Protein AF-A0A0C2EGG0-F1 (afdb_monomer)

Radius of gyration: 22.13 Å; Cα contacts (8 Å, |Δi|>4): 52; chains: 1; bounding box: 48×40×57 Å

Secondary structure (DSSP, 8-state):
---S-GGG--HHHHHHHHHHHHHHHHHHHH-HHHHHHHHHHHHHHHHHHHHHHHHHHHHHGGGTTSPPSS--SSTTTT--IIIIIHHHHHHHHHHHHHHHHTTHHHHHHHHHHHT--S-GGGHHHHHHH--

Sequence (131 aa):
MISEQRRRFPLRLVIIGLALQLLLAILLFKVPLFQSLFLVLNKVVLTLENATDAGTSMVFGYLGGGSLPFSEPFPGSAYILAFRGLPLVLLISALSSLLFYWRVLPRIVQGCSVSAPSIPSLRSSVLICIR

Structure (mmCIF, N/CA/C/O backbone):
data_AF-A0A0C2EGG0-F1
#
_entry.id   AF-A0A0C2EGG0-F1
#
loop_
_atom_site.group_PDB
_atom_site.id
_atom_site.type_symbol
_atom_site.label_atom_id
_atom_site.label_alt_id
_atom_site.label_comp_id
_atom_site.label_asym_id
_atom_site.label_entity_id
_atom_site.label_seq_id
_atom_site.pdbx_PDB_ins_code
_atom_site.Cartn_x
_atom_site.Cartn_y
_atom_site.Cartn_z
_atom_site.occupancy
_atom_site.B_iso_or_equiv
_atom_site.auth_seq_id
_atom_site.auth_comp_id
_atom_site.auth_asym_id
_atom_site.auth_atom_id
_atom_site.pdbx_PDB_model_num
ATOM 1 N N . MET A 1 1 ? 4.000 2.275 29.505 1.00 46.19 1 MET A N 1
ATOM 2 C CA . MET A 1 1 ? 3.956 3.043 30.766 1.00 46.19 1 MET A CA 1
ATOM 3 C C . MET A 1 1 ? 4.343 4.484 30.457 1.00 46.19 1 MET A C 1
ATOM 5 O O . MET A 1 1 ? 5.523 4.766 30.425 1.00 46.19 1 MET A O 1
ATOM 9 N N . ILE A 1 2 ? 3.372 5.354 30.156 1.00 50.91 2 ILE A N 1
ATOM 10 C CA . ILE A 1 2 ? 3.460 6.816 30.329 1.00 50.91 2 ILE A CA 1
ATOM 11 C C . ILE A 1 2 ? 2.013 7.343 30.208 1.00 50.91 2 ILE A C 1
ATOM 13 O O . ILE A 1 2 ? 1.356 7.135 29.194 1.00 50.91 2 ILE A O 1
ATOM 17 N N . SER A 1 3 ? 1.436 7.867 31.289 1.00 43.69 3 SER A N 1
ATOM 18 C CA . SER A 1 3 ? 0.120 8.526 31.277 1.00 43.69 3 SER A CA 1
ATOM 19 C C . SER A 1 3 ? 0.032 9.426 32.503 1.00 43.69 3 SER A C 1
ATOM 21 O O . SER A 1 3 ? 0.062 8.945 33.637 1.00 43.69 3 SER A O 1
ATOM 23 N N . GLU A 1 4 ? -0.037 10.726 32.240 1.00 59.31 4 GLU A N 1
ATOM 24 C CA . GLU A 1 4 ? 0.122 11.824 33.198 1.00 59.31 4 GLU A CA 1
ATOM 25 C C . GLU A 1 4 ? -1.174 12.191 33.942 1.00 59.31 4 GLU A C 1
ATOM 27 O O . GLU A 1 4 ? -1.197 13.084 34.777 1.00 59.31 4 GLU A O 1
ATOM 32 N N . GLN A 1 5 ? -2.279 11.477 33.703 1.00 54.78 5 GLN A N 1
ATOM 33 C CA . GLN A 1 5 ? -3.534 11.744 34.411 1.00 54.78 5 GLN A CA 1
ATOM 34 C C . GLN A 1 5 ? -4.388 10.470 34.537 1.00 54.78 5 GLN A C 1
ATOM 36 O O . GLN A 1 5 ? -5.405 10.289 33.869 1.00 54.78 5 GLN A O 1
ATOM 41 N N . ARG A 1 6 ? -3.983 9.554 35.429 1.00 57.75 6 ARG A N 1
ATOM 42 C CA . ARG A 1 6 ? -4.624 8.235 35.649 1.00 57.75 6 ARG A CA 1
ATOM 43 C C . ARG A 1 6 ? -6.080 8.270 36.146 1.00 57.75 6 ARG A C 1
ATOM 45 O O . ARG A 1 6 ? -6.715 7.222 36.202 1.00 57.75 6 ARG A O 1
ATOM 52 N N . ARG A 1 7 ? -6.639 9.428 36.519 1.00 57.91 7 ARG A N 1
ATOM 53 C CA . ARG A 1 7 ? -7.948 9.502 37.205 1.00 57.91 7 ARG A CA 1
ATOM 54 C C . ARG A 1 7 ? -9.184 9.649 36.311 1.00 57.91 7 ARG A C 1
ATOM 56 O O . ARG A 1 7 ? -10.295 9.554 36.823 1.00 57.91 7 ARG A O 1
ATOM 63 N N . ARG A 1 8 ? -9.030 9.837 34.996 1.00 56.19 8 ARG A N 1
ATOM 64 C CA . ARG A 1 8 ? -10.158 9.863 34.041 1.00 56.19 8 ARG A CA 1
ATOM 65 C C . ARG A 1 8 ? -9.870 9.037 32.791 1.00 56.19 8 ARG A C 1
ATOM 67 O O . ARG A 1 8 ? -10.110 9.499 31.683 1.00 56.19 8 ARG A O 1
ATOM 74 N N . PHE A 1 9 ? -9.348 7.821 32.951 1.00 59.44 9 PHE A N 1
ATOM 75 C CA . PHE A 1 9 ? -9.247 6.905 31.815 1.00 59.44 9 PHE A CA 1
ATOM 76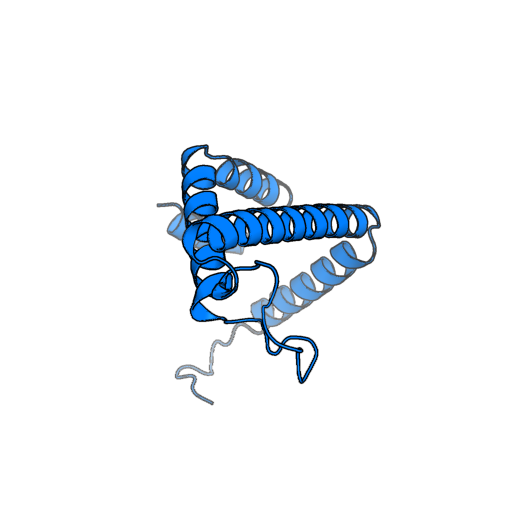 C C . PHE A 1 9 ? -10.667 6.480 31.405 1.00 59.44 9 PHE A C 1
ATOM 78 O O . PHE A 1 9 ? -11.366 5.860 32.213 1.00 59.44 9 PHE A O 1
ATOM 85 N N . PRO A 1 10 ? -11.148 6.815 30.195 1.00 67.81 10 PRO A N 1
ATOM 86 C CA . PRO A 1 10 ? -12.499 6.477 29.781 1.00 67.81 10 PRO A CA 1
ATOM 87 C C . PRO A 1 10 ? -12.546 5.000 29.367 1.00 67.81 10 PRO A C 1
ATOM 89 O O . PRO A 1 10 ? -12.621 4.675 28.186 1.00 67.81 10 PRO A O 1
ATOM 92 N N . LEU A 1 11 ? -12.518 4.087 30.346 1.00 71.81 11 LEU A N 1
ATOM 93 C CA . LEU A 1 11 ? -12.607 2.632 30.136 1.00 71.81 11 LEU A CA 1
ATOM 94 C C . LEU A 1 11 ? -13.816 2.246 29.269 1.00 71.81 11 LEU A C 1
AT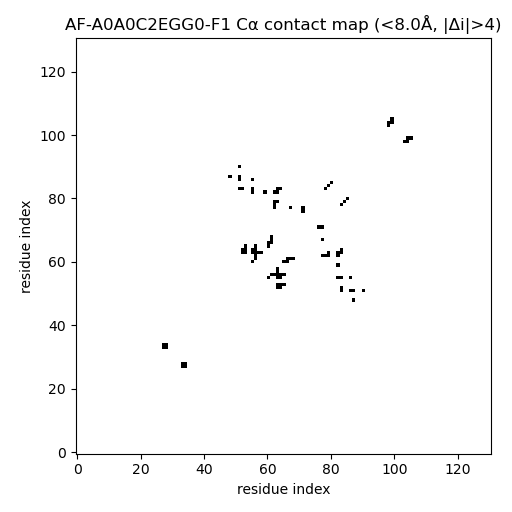OM 96 O O . LEU A 1 11 ? -13.736 1.323 28.467 1.00 71.81 11 LEU A O 1
ATOM 100 N N . ARG A 1 12 ? -14.907 3.017 29.361 1.00 70.69 12 ARG A N 1
ATOM 101 C CA . ARG A 1 12 ? -16.089 2.881 28.498 1.00 70.69 12 ARG A CA 1
ATOM 102 C C . ARG A 1 12 ? -15.758 3.070 27.014 1.00 70.69 12 ARG A C 1
ATOM 104 O O . ARG A 1 12 ? -16.213 2.276 26.205 1.00 70.69 12 ARG A O 1
ATOM 111 N N . LEU A 1 13 ? -14.950 4.072 26.655 1.00 72.94 13 LEU A N 1
ATOM 112 C CA . LEU A 1 13 ? -14.555 4.312 25.260 1.00 72.94 13 LEU A CA 1
ATOM 113 C C . LEU A 1 13 ? -13.648 3.198 24.732 1.00 72.94 13 LEU A C 1
ATOM 115 O O . LEU A 1 13 ? -13.807 2.782 23.591 1.00 72.94 13 LEU A O 1
ATOM 119 N N . VAL A 1 14 ? -12.745 2.679 25.569 1.00 80.56 14 VAL A N 1
ATOM 120 C CA . VAL A 1 14 ? -11.867 1.558 25.194 1.00 80.56 14 VAL A CA 1
ATOM 121 C C . VAL A 1 14 ? -12.682 0.287 24.945 1.00 80.56 14 VAL A C 1
ATOM 123 O O . VAL A 1 14 ? -12.488 -0.365 23.925 1.00 80.56 14 VAL A O 1
ATOM 126 N N . ILE A 1 15 ? -13.630 -0.037 25.830 1.00 82.50 15 ILE A N 1
ATOM 127 C CA . ILE A 1 15 ? -14.499 -1.216 25.683 1.00 82.50 15 ILE A CA 1
ATOM 128 C C . ILE A 1 15 ? -15.407 -1.082 24.456 1.00 82.50 15 ILE A C 1
ATOM 130 O O . ILE A 1 15 ? -15.542 -2.040 23.701 1.00 82.50 15 ILE A O 1
ATOM 134 N N . ILE A 1 16 ? -15.989 0.099 24.218 1.00 79.75 16 ILE A N 1
ATOM 135 C CA . ILE A 1 16 ? -16.815 0.356 23.027 1.00 79.75 16 ILE A CA 1
ATOM 136 C C . ILE A 1 16 ? -15.971 0.247 21.752 1.00 79.75 16 ILE A C 1
ATOM 138 O O . ILE A 1 16 ? -16.403 -0.396 20.800 1.00 79.75 16 ILE A O 1
ATOM 142 N N . GLY A 1 17 ? -14.763 0.819 21.736 1.00 80.94 17 GLY A N 1
ATOM 143 C CA . GLY A 1 17 ? -13.842 0.707 20.604 1.00 80.94 17 GLY A CA 1
ATOM 144 C C . GLY A 1 17 ? -13.443 -0.741 20.324 1.00 80.94 17 GLY A C 1
ATOM 145 O O . GLY A 1 17 ? -13.480 -1.174 19.177 1.00 80.94 17 GLY A O 1
ATOM 146 N N . LEU A 1 18 ? -13.148 -1.518 21.370 1.00 87.69 18 LEU A N 1
ATOM 147 C CA . LEU A 1 18 ? -12.797 -2.933 21.246 1.00 87.69 18 LEU A CA 1
ATOM 148 C C . LEU A 1 18 ? -13.983 -3.781 20.758 1.00 87.69 18 LEU A C 1
ATOM 150 O O . LEU A 1 18 ? -13.818 -4.614 19.869 1.00 87.69 18 LEU A O 1
ATOM 154 N N . ALA A 1 19 ? -15.183 -3.547 21.294 1.00 87.38 19 ALA A N 1
ATOM 155 C CA . ALA A 1 19 ? -16.400 -4.222 20.854 1.00 87.38 19 ALA A CA 1
ATOM 156 C C . ALA A 1 19 ? -16.732 -3.890 19.391 1.00 87.38 19 ALA A C 1
ATOM 158 O O . ALA A 1 19 ? -17.088 -4.782 18.624 1.00 87.38 19 ALA A O 1
ATOM 159 N N . LEU A 1 20 ? -16.558 -2.628 18.986 1.00 82.94 20 LEU A N 1
ATOM 160 C CA . LEU A 1 20 ? -16.744 -2.193 17.604 1.00 82.94 20 LEU A CA 1
ATOM 161 C C . LEU A 1 20 ? -15.709 -2.835 16.668 1.00 82.94 20 LEU A C 1
ATOM 163 O O . LEU A 1 20 ? -16.088 -3.329 15.610 1.00 82.94 20 LEU A O 1
ATOM 167 N N . GLN A 1 21 ? -14.434 -2.893 17.068 1.00 85.06 21 GLN A N 1
ATOM 168 C CA . GLN A 1 21 ? -13.367 -3.558 16.310 1.00 85.06 21 GLN A CA 1
ATOM 169 C C . GLN A 1 21 ? -13.707 -5.035 16.056 1.00 85.06 21 GLN A C 1
ATOM 171 O O . GLN A 1 21 ? -13.590 -5.514 14.928 1.00 85.06 21 GLN A O 1
ATOM 176 N N . LEU A 1 22 ? -14.167 -5.743 17.095 1.00 88.56 22 LEU A N 1
ATOM 177 C CA . LEU A 1 22 ? -14.562 -7.150 17.006 1.00 88.56 22 LEU A CA 1
ATOM 178 C C . LEU A 1 22 ? -15.804 -7.343 16.133 1.00 88.56 22 LEU A C 1
ATOM 180 O O . LEU A 1 22 ? -15.831 -8.248 15.301 1.00 88.56 22 LEU A O 1
ATOM 184 N N . LEU A 1 23 ? -16.813 -6.482 16.281 1.00 86.75 23 LEU A N 1
ATOM 185 C CA . LEU A 1 23 ? -18.026 -6.531 15.469 1.00 86.75 23 LEU A CA 1
ATOM 186 C C . LEU A 1 23 ? -17.705 -6.317 13.987 1.00 86.75 23 LEU A C 1
ATOM 188 O O . LEU A 1 23 ? -18.161 -7.098 13.152 1.00 86.75 23 LEU A O 1
ATOM 192 N N . LEU A 1 24 ? -16.887 -5.310 13.662 1.00 83.44 24 LEU A N 1
ATOM 193 C CA . LEU A 1 24 ? -16.436 -5.062 12.292 1.00 83.44 24 LEU A CA 1
ATOM 194 C C . LEU A 1 24 ? -15.640 -6.249 11.748 1.00 83.44 24 LEU A C 1
ATOM 196 O O . LEU A 1 24 ? -15.904 -6.673 10.629 1.00 83.44 24 LEU A O 1
ATOM 200 N N . ALA A 1 25 ? -14.717 -6.817 12.528 1.00 84.94 25 ALA A N 1
ATOM 201 C CA . ALA A 1 25 ? -13.935 -7.976 12.105 1.00 84.94 25 ALA A CA 1
ATOM 202 C C . ALA A 1 25 ? -14.830 -9.182 11.774 1.00 84.94 25 ALA A C 1
ATOM 204 O O . ALA A 1 25 ? -14.675 -9.792 10.717 1.00 84.94 25 ALA A O 1
ATOM 205 N N . ILE A 1 26 ? -15.807 -9.494 12.631 1.00 84.62 26 ILE A N 1
ATOM 206 C CA . ILE A 1 26 ? -16.749 -10.599 12.401 1.00 84.62 26 ILE A CA 1
ATOM 207 C C . ILE A 1 26 ? -17.618 -10.321 11.173 1.00 84.62 26 ILE A C 1
ATOM 209 O O . ILE A 1 26 ? -17.818 -11.217 10.354 1.00 84.62 26 ILE A O 1
ATOM 213 N N . LEU A 1 27 ? -18.120 -9.094 11.017 1.00 82.31 27 LEU A N 1
ATOM 214 C CA . LEU A 1 27 ? -18.947 -8.718 9.872 1.00 82.31 27 LEU A CA 1
ATOM 215 C C . LEU A 1 27 ? -18.164 -8.820 8.554 1.00 82.31 27 LEU A C 1
ATOM 217 O O . LEU A 1 27 ? -18.684 -9.336 7.567 1.00 82.31 27 LEU A O 1
ATOM 221 N N . LEU A 1 28 ? -16.901 -8.390 8.557 1.00 79.81 28 LEU A N 1
ATOM 222 C CA . LEU A 1 28 ? -16.029 -8.418 7.385 1.00 79.81 28 LEU A CA 1
ATOM 223 C C . LEU A 1 28 ? -15.610 -9.854 7.025 1.00 79.81 28 LEU A C 1
ATOM 225 O O . LEU A 1 28 ? -15.529 -10.189 5.849 1.00 79.81 28 LEU A O 1
ATOM 229 N N . PHE A 1 29 ? -15.415 -10.730 8.016 1.00 79.94 29 PHE A N 1
ATOM 230 C CA . PHE A 1 29 ? -14.999 -12.117 7.777 1.00 79.94 29 PHE A CA 1
ATOM 231 C C . PHE A 1 29 ? -16.164 -13.067 7.443 1.00 79.94 29 PHE A C 1
ATOM 233 O O . PHE A 1 29 ? -16.001 -13.988 6.641 1.00 79.94 29 PHE A O 1
ATOM 240 N N . LYS A 1 30 ? -17.348 -12.854 8.040 1.00 76.75 30 LYS A N 1
ATOM 241 C CA . LYS A 1 30 ? -18.515 -13.748 7.912 1.00 76.75 30 LYS A CA 1
ATOM 242 C C . LYS A 1 30 ? -19.345 -13.490 6.652 1.00 76.75 30 LYS A C 1
ATOM 244 O O . LYS A 1 30 ? -20.063 -14.384 6.208 1.00 76.75 30 LYS A O 1
ATOM 249 N N . VAL A 1 31 ? -19.284 -12.289 6.078 1.00 80.69 31 VAL A N 1
ATOM 250 C CA . VAL A 1 31 ? -20.066 -11.954 4.884 1.00 80.69 31 VAL A CA 1
ATOM 251 C C . VAL A 1 31 ? -19.249 -12.305 3.627 1.00 80.69 31 VAL A C 1
ATOM 253 O O . VAL A 1 31 ? -18.223 -11.671 3.372 1.00 80.69 31 VAL A O 1
ATOM 256 N N . PRO A 1 32 ? -19.702 -13.261 2.790 1.00 77.50 32 PRO A N 1
ATOM 257 C CA . PRO A 1 32 ? -18.967 -13.704 1.595 1.00 77.50 32 PRO A CA 1
ATOM 258 C C . PRO A 1 32 ? -18.782 -12.585 0.558 1.00 77.50 32 PRO A C 1
ATOM 260 O O . PRO A 1 32 ? -17.849 -12.620 -0.244 1.00 77.50 32 PRO A O 1
ATOM 263 N N . LEU A 1 33 ? -19.620 -11.543 0.619 1.00 78.56 33 LEU A N 1
ATOM 264 C CA . LEU A 1 33 ? -19.464 -10.322 -0.169 1.00 78.56 33 LEU A CA 1
ATOM 265 C C . LEU A 1 33 ? -18.080 -9.684 0.044 1.00 78.56 33 LEU A C 1
ATOM 267 O O . LEU A 1 33 ? -17.408 -9.365 -0.934 1.00 78.56 33 LEU A O 1
ATOM 271 N N . PHE A 1 34 ? -17.605 -9.552 1.288 1.00 80.75 34 PHE A N 1
ATOM 272 C CA . PHE A 1 34 ? -16.302 -8.932 1.563 1.00 80.75 34 PHE A CA 1
ATOM 273 C C . PHE A 1 34 ? -15.128 -9.804 1.123 1.00 80.75 34 PHE A C 1
ATOM 275 O O . PHE A 1 34 ? -14.124 -9.266 0.665 1.00 80.75 34 PHE A O 1
ATOM 282 N N . GLN A 1 35 ? -15.265 -11.131 1.180 1.00 82.62 35 GLN A N 1
ATOM 283 C CA . GLN A 1 35 ? -14.254 -12.043 0.637 1.00 82.62 35 GLN A CA 1
ATOM 284 C C . GLN A 1 35 ? -14.105 -11.845 -0.876 1.00 82.62 35 GLN A C 1
ATOM 286 O O . GLN A 1 35 ? -12.992 -11.680 -1.371 1.00 82.62 35 GLN A O 1
ATOM 291 N N . SER A 1 36 ? -15.224 -11.772 -1.606 1.00 84.81 36 SER A N 1
ATOM 292 C CA . SER A 1 36 ? -15.201 -11.516 -3.051 1.00 84.81 36 SER A CA 1
ATOM 293 C C . SER A 1 36 ? -14.618 -10.140 -3.396 1.00 84.81 36 SER A C 1
ATOM 295 O O . SER A 1 36 ? -13.789 -10.035 -4.299 1.00 84.81 36 SER A O 1
ATOM 297 N N . LEU A 1 37 ? -14.964 -9.099 -2.628 1.00 87.31 37 LEU A N 1
ATOM 298 C CA . LEU A 1 37 ? -14.381 -7.765 -2.778 1.00 87.31 37 LEU A CA 1
ATOM 299 C C . LEU A 1 37 ? -12.871 -7.783 -2.532 1.00 87.31 37 LEU A C 1
ATOM 301 O O . LEU A 1 37 ? -12.126 -7.194 -3.308 1.00 87.31 37 LEU A O 1
ATOM 305 N N . PHE A 1 38 ? -12.403 -8.485 -1.498 1.00 87.38 38 PHE A N 1
ATOM 306 C CA . PHE A 1 38 ? -10.978 -8.597 -1.199 1.00 87.38 38 PHE A CA 1
ATOM 307 C C . PHE A 1 38 ? -10.213 -9.326 -2.309 1.00 87.38 38 PHE A C 1
ATOM 309 O O . PHE A 1 38 ? -9.127 -8.889 -2.679 1.00 87.38 38 PHE A O 1
ATOM 316 N N . LEU A 1 39 ? -10.793 -10.378 -2.899 1.00 89.38 39 LEU A N 1
ATOM 317 C CA . LEU A 1 39 ? -10.207 -11.062 -4.058 1.00 89.38 39 LEU A CA 1
ATOM 318 C C . LEU A 1 39 ? -10.089 -10.133 -5.272 1.00 89.38 39 LEU A C 1
ATOM 320 O O . LEU A 1 39 ? -9.051 -10.115 -5.934 1.00 89.38 39 LEU A O 1
ATOM 324 N N . VAL A 1 40 ? -11.123 -9.332 -5.550 1.00 92.19 40 VAL A N 1
ATOM 325 C CA . VAL A 1 40 ? -11.079 -8.338 -6.633 1.00 92.19 40 VAL A CA 1
ATOM 326 C C . VAL A 1 40 ? -10.014 -7.279 -6.351 1.00 92.19 40 VAL A C 1
ATOM 328 O O . VAL A 1 40 ? -9.209 -6.988 -7.230 1.00 92.19 40 VAL A O 1
ATOM 331 N N . LEU A 1 41 ? -9.959 -6.741 -5.130 1.00 90.44 41 LEU A N 1
ATOM 332 C CA . LEU A 1 41 ? -8.952 -5.754 -4.731 1.00 90.44 41 LEU A CA 1
ATOM 333 C C . LEU A 1 41 ? -7.532 -6.317 -4.832 1.00 90.44 41 LEU A C 1
ATOM 335 O O . LEU A 1 41 ? -6.651 -5.645 -5.358 1.00 90.44 41 LEU A O 1
ATOM 339 N N . ASN A 1 42 ? -7.318 -7.556 -4.391 1.00 93.94 42 ASN A N 1
ATOM 340 C CA . ASN A 1 42 ? -6.036 -8.236 -4.525 1.00 93.94 42 ASN A CA 1
ATOM 341 C C . ASN A 1 42 ? -5.639 -8.363 -6.003 1.00 93.94 42 ASN A C 1
ATOM 343 O O . ASN A 1 42 ? -4.531 -7.984 -6.370 1.00 93.94 42 ASN A O 1
ATOM 347 N N . LYS A 1 43 ? -6.572 -8.776 -6.872 1.00 93.81 43 LYS A N 1
ATOM 348 C CA . LYS A 1 43 ? -6.335 -8.836 -8.319 1.00 93.81 43 LYS A CA 1
ATOM 349 C C . LYS A 1 43 ? -5.985 -7.466 -8.902 1.00 93.81 43 LYS A C 1
ATOM 351 O O . LYS A 1 43 ? -5.067 -7.384 -9.710 1.00 93.81 43 LYS A O 1
ATOM 356 N N . VAL A 1 44 ? -6.672 -6.400 -8.486 1.00 93.06 44 VAL A N 1
ATOM 357 C CA . VAL A 1 44 ? -6.353 -5.025 -8.907 1.00 93.06 44 VAL A CA 1
ATOM 358 C C . VAL A 1 44 ? -4.927 -4.656 -8.494 1.00 93.06 44 VAL A C 1
ATOM 360 O O . VAL A 1 44 ? -4.151 -4.208 -9.336 1.00 93.06 44 VAL A O 1
ATOM 363 N N . VAL A 1 45 ? -4.543 -4.904 -7.239 1.00 91.88 45 VAL A N 1
ATOM 364 C CA . VAL A 1 45 ? -3.178 -4.638 -6.754 1.00 91.88 45 VAL A CA 1
ATOM 365 C C . VAL A 1 45 ? -2.142 -5.421 -7.564 1.00 91.88 45 VAL A C 1
ATOM 367 O O . VAL A 1 45 ? -1.194 -4.816 -8.054 1.00 91.88 45 VAL A O 1
ATOM 370 N N . LEU A 1 46 ? -2.368 -6.715 -7.807 1.00 92.06 46 LEU A N 1
ATOM 371 C CA . LEU A 1 46 ? -1.482 -7.543 -8.633 1.00 92.06 46 LEU A CA 1
ATOM 372 C C . LEU A 1 46 ? -1.376 -7.025 -10.074 1.00 92.06 46 LEU A C 1
ATOM 374 O O . LEU A 1 46 ? -0.307 -7.061 -10.677 1.00 92.06 46 LEU A O 1
ATOM 378 N N . THR A 1 47 ? -2.468 -6.527 -10.662 1.00 92.38 47 THR A N 1
ATOM 379 C CA . THR A 1 47 ? -2.405 -5.931 -12.008 1.00 92.38 47 THR A CA 1
ATOM 380 C C . THR A 1 47 ? -1.616 -4.624 -12.035 1.00 92.38 47 THR A C 1
ATOM 382 O O . THR A 1 47 ? -0.904 -4.379 -13.004 1.00 92.38 47 THR A O 1
ATOM 385 N N . LEU A 1 48 ? -1.693 -3.810 -10.978 1.00 92.12 48 LEU A N 1
ATOM 386 C CA . LEU A 1 48 ? -0.893 -2.589 -10.838 1.00 92.12 48 LEU A CA 1
ATOM 387 C C . LEU A 1 48 ? 0.589 -2.904 -10.623 1.00 92.12 48 LEU A C 1
ATOM 389 O O . LEU A 1 48 ? 1.442 -2.223 -11.188 1.00 92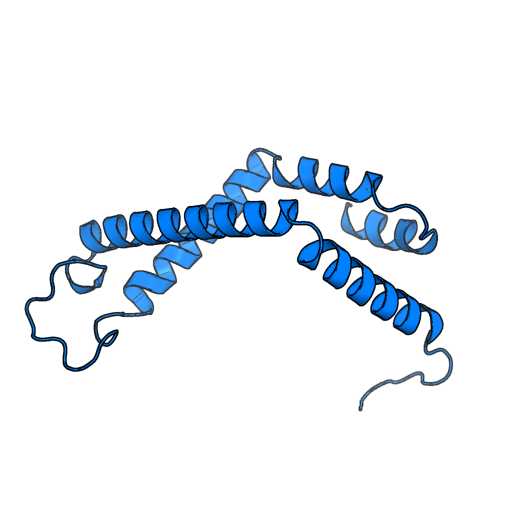.12 48 LEU A O 1
ATOM 393 N N . GLU A 1 49 ? 0.887 -3.932 -9.830 1.00 90.00 49 GLU A N 1
ATOM 394 C CA . GLU A 1 49 ? 2.242 -4.442 -9.630 1.00 90.00 49 GLU A CA 1
ATOM 395 C C . GLU A 1 49 ? 2.839 -4.894 -10.964 1.00 90.00 49 GLU A C 1
ATOM 397 O O . GLU A 1 49 ? 3.853 -4.350 -11.386 1.00 90.00 49 GLU A O 1
ATOM 402 N N . ASN A 1 50 ? 2.143 -5.764 -11.701 1.00 89.75 50 ASN A N 1
ATOM 403 C CA . ASN A 1 50 ? 2.585 -6.226 -13.020 1.00 89.75 50 ASN A CA 1
ATOM 404 C C . ASN A 1 50 ? 2.751 -5.079 -14.034 1.00 89.75 50 ASN A C 1
ATOM 406 O O . ASN A 1 50 ? 3.687 -5.086 -14.832 1.00 89.75 50 ASN A O 1
ATOM 410 N N . ALA A 1 51 ? 1.857 -4.085 -14.020 1.00 90.25 51 ALA A N 1
ATOM 411 C CA . ALA A 1 51 ? 1.977 -2.911 -14.885 1.00 90.25 51 ALA A CA 1
ATOM 412 C C . ALA A 1 51 ? 3.200 -2.053 -14.519 1.00 90.25 51 ALA A C 1
ATOM 414 O O . ALA A 1 51 ? 3.873 -1.524 -15.404 1.00 90.25 51 ALA A O 1
ATOM 415 N N . THR A 1 52 ? 3.495 -1.938 -13.222 1.00 88.62 52 THR A N 1
ATOM 416 C CA . THR A 1 52 ? 4.681 -1.233 -12.725 1.00 88.62 52 THR A CA 1
ATOM 417 C C . THR A 1 52 ? 5.945 -1.978 -13.120 1.00 88.62 52 THR A C 1
ATOM 419 O O . THR A 1 52 ? 6.831 -1.351 -13.687 1.00 88.62 52 THR A O 1
ATOM 422 N N . ASP A 1 53 ? 5.990 -3.295 -12.916 1.00 87.25 53 ASP A N 1
ATOM 423 C CA . ASP A 1 53 ? 7.112 -4.160 -13.295 1.00 87.25 53 ASP A CA 1
ATOM 424 C C . ASP A 1 53 ? 7.381 -4.121 -14.808 1.00 87.25 53 ASP A C 1
ATOM 426 O O . ASP A 1 53 ? 8.530 -4.069 -15.248 1.00 87.25 53 ASP A O 1
ATOM 430 N N . ALA A 1 54 ? 6.333 -4.065 -15.636 1.00 86.31 54 ALA A N 1
ATOM 431 C CA . ALA A 1 54 ? 6.485 -3.864 -17.075 1.00 86.31 54 ALA A CA 1
ATOM 432 C C . ALA A 1 54 ? 7.092 -2.483 -17.405 1.00 86.31 54 ALA A C 1
ATOM 434 O O . ALA A 1 54 ? 7.971 -2.377 -18.264 1.00 86.31 54 ALA A O 1
ATOM 435 N N . GLY A 1 55 ? 6.666 -1.426 -16.704 1.00 86.44 55 GLY A N 1
ATOM 436 C CA . GLY A 1 55 ? 7.197 -0.070 -16.871 1.00 86.44 55 GLY A CA 1
ATOM 437 C C . GLY A 1 55 ? 8.647 0.073 -16.399 1.00 86.44 55 GLY A C 1
ATOM 438 O O . GLY A 1 55 ? 9.485 0.638 -17.102 1.00 86.44 55 GLY A O 1
ATOM 439 N N . THR A 1 56 ? 8.987 -0.485 -15.240 1.00 87.38 56 THR A N 1
ATOM 440 C CA . THR A 1 56 ? 10.357 -0.497 -14.711 1.00 87.38 56 THR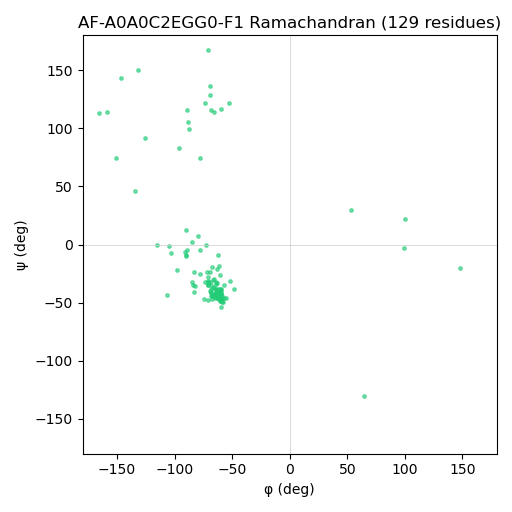 A CA 1
ATOM 441 C C . THR A 1 56 ? 11.258 -1.404 -15.537 1.00 87.38 56 THR A C 1
ATOM 443 O O . THR A 1 56 ? 12.423 -1.067 -15.720 1.00 87.38 56 THR A O 1
ATOM 446 N N . SER A 1 57 ? 10.746 -2.496 -16.109 1.00 84.81 57 SER A N 1
ATOM 447 C CA . SER A 1 57 ? 11.490 -3.313 -17.071 1.00 84.81 57 SER A CA 1
ATOM 448 C C . SER A 1 57 ? 11.760 -2.574 -18.386 1.00 84.81 57 SER A C 1
ATOM 450 O O . SER A 1 57 ? 12.789 -2.830 -19.005 1.00 84.81 57 SER A O 1
ATOM 452 N N . MET A 1 58 ? 10.891 -1.655 -18.822 1.00 84.12 58 MET A N 1
ATOM 453 C CA . MET A 1 58 ? 11.166 -0.801 -19.987 1.00 84.12 58 MET A CA 1
ATOM 454 C C . MET A 1 58 ? 12.295 0.199 -19.693 1.00 84.12 58 MET A C 1
ATOM 456 O O . MET A 1 58 ? 13.160 0.413 -20.538 1.00 84.12 58 MET A O 1
ATOM 460 N N . VAL A 1 59 ? 12.293 0.806 -18.501 1.00 85.06 59 VAL A N 1
ATOM 461 C CA . VAL A 1 59 ? 13.252 1.866 -18.133 1.00 85.06 59 VAL A CA 1
ATOM 462 C C . VAL A 1 59 ? 14.595 1.302 -17.650 1.00 85.06 59 VAL A C 1
ATOM 464 O O . VAL A 1 59 ? 15.645 1.831 -18.002 1.00 85.06 59 VAL A O 1
ATOM 467 N N . PHE A 1 60 ? 14.572 0.232 -16.853 1.00 80.56 60 PHE A N 1
ATOM 468 C CA . PHE A 1 60 ? 15.738 -0.343 -16.168 1.00 80.56 60 PHE A CA 1
ATOM 469 C C . PHE A 1 60 ? 16.098 -1.769 -16.630 1.00 80.56 60 PHE A C 1
ATOM 471 O O . PHE A 1 60 ? 17.064 -2.350 -16.131 1.00 80.56 60 PHE A O 1
ATOM 478 N N . GLY A 1 61 ? 15.359 -2.361 -17.575 1.00 78.06 61 GLY A N 1
ATOM 479 C CA . GLY A 1 61 ? 15.671 -3.681 -18.131 1.00 78.06 61 GLY A CA 1
ATOM 480 C C . GLY A 1 61 ? 15.582 -4.812 -17.099 1.00 78.06 61 GLY A C 1
ATOM 481 O O . GLY A 1 61 ? 14.607 -4.935 -16.355 1.00 78.06 61 GLY A O 1
ATOM 482 N N . TYR A 1 62 ? 16.624 -5.647 -17.033 1.00 72.88 62 TYR A N 1
ATOM 483 C CA . TYR A 1 62 ? 16.700 -6.804 -16.128 1.00 72.88 62 TYR A CA 1
ATOM 484 C C . TYR A 1 62 ? 16.622 -6.426 -14.635 1.00 72.88 62 TYR A C 1
ATOM 486 O O . TYR A 1 62 ? 16.151 -7.219 -13.825 1.00 72.88 62 TYR A O 1
ATOM 494 N N . LEU A 1 63 ? 17.019 -5.201 -14.264 1.00 71.75 63 LEU A N 1
ATOM 495 C CA . LEU A 1 63 ? 16.955 -4.704 -12.881 1.00 71.75 63 LEU A CA 1
ATOM 496 C C . LEU A 1 63 ? 15.517 -4.421 -12.418 1.00 71.75 63 LEU A C 1
ATOM 498 O O . LEU A 1 63 ? 15.236 -4.422 -11.219 1.00 71.75 63 LEU A O 1
ATOM 502 N N . GLY A 1 64 ? 14.608 -4.170 -13.363 1.00 68.81 64 GLY A N 1
ATOM 503 C CA . GLY A 1 64 ? 13.233 -3.754 -13.098 1.00 68.81 64 GLY A CA 1
ATOM 504 C C . GLY A 1 64 ? 12.178 -4.846 -13.253 1.00 68.81 64 GLY A C 1
ATOM 505 O O . GLY A 1 64 ? 11.036 -4.587 -12.910 1.00 68.81 64 GLY A O 1
ATOM 506 N N . GLY A 1 65 ? 12.513 -6.039 -13.753 1.00 68.50 65 GLY A N 1
ATOM 507 C CA . GLY A 1 65 ? 11.485 -7.016 -14.157 1.00 68.50 65 GLY A CA 1
ATOM 508 C C . GLY A 1 65 ? 11.868 -7.904 -15.336 1.00 68.50 65 GLY A C 1
ATOM 509 O O . GLY A 1 65 ? 11.274 -8.963 -15.514 1.00 68.50 65 GLY A O 1
ATOM 510 N N . GLY A 1 66 ? 12.848 -7.474 -16.137 1.00 67.06 66 GLY A N 1
ATOM 511 C CA . GLY A 1 66 ? 13.226 -8.145 -17.378 1.00 67.06 66 GLY A CA 1
ATOM 512 C C . GLY A 1 66 ? 13.938 -9.486 -17.186 1.00 67.06 66 GLY A C 1
ATOM 513 O O . GLY A 1 66 ? 14.392 -9.826 -16.095 1.00 67.06 66 GLY A O 1
ATOM 514 N N . SER A 1 67 ? 14.066 -10.238 -18.283 1.00 63.88 67 SER A N 1
ATOM 515 C CA . SER A 1 67 ? 14.755 -11.533 -18.323 1.00 63.88 67 SER A CA 1
ATOM 516 C C . SER A 1 67 ? 16.168 -11.432 -17.747 1.00 63.88 67 SER A C 1
ATOM 518 O O . SER A 1 67 ? 16.988 -10.659 -18.252 1.00 63.88 67 SER A O 1
ATOM 520 N N . LEU A 1 68 ? 16.452 -12.217 -16.707 1.00 63.38 68 LEU A N 1
ATOM 521 C CA . LEU A 1 68 ? 17.765 -12.240 -16.079 1.00 63.38 68 LEU A CA 1
ATOM 522 C C . LEU A 1 68 ? 18.803 -12.877 -17.015 1.00 63.38 68 LEU A C 1
ATOM 524 O O . LEU A 1 68 ? 18.594 -14.000 -17.472 1.00 63.38 68 LEU A O 1
ATOM 528 N N . PRO A 1 69 ? 19.950 -12.221 -17.255 1.00 59.66 69 PRO A N 1
ATOM 529 C CA . PRO A 1 69 ? 21.074 -12.829 -17.964 1.00 59.66 69 PRO A CA 1
ATOM 530 C C . PRO A 1 69 ? 21.930 -13.752 -17.072 1.00 59.66 69 PRO A C 1
ATOM 532 O O . PRO A 1 69 ? 22.976 -14.226 -17.509 1.00 59.66 69 PRO A O 1
ATOM 535 N N . PHE A 1 70 ? 21.508 -14.020 -15.829 1.00 63.19 70 PHE A N 1
ATOM 536 C CA . PHE A 1 70 ? 22.236 -14.823 -14.839 1.00 63.19 70 PHE A CA 1
ATOM 537 C C . PHE A 1 70 ? 21.312 -15.867 -14.203 1.00 63.19 70 PHE A C 1
ATOM 539 O O . PHE A 1 70 ? 20.114 -15.629 -14.053 1.00 63.19 70 PHE A O 1
ATOM 546 N N . SER A 1 71 ? 21.872 -17.009 -13.798 1.00 57.34 71 SER A 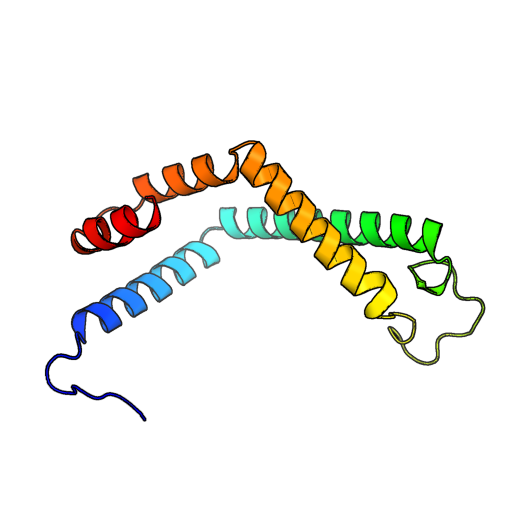N 1
ATOM 547 C CA . SER A 1 71 ? 21.115 -18.071 -13.130 1.00 57.34 71 SER A CA 1
ATOM 548 C C . SER A 1 71 ? 20.781 -17.656 -11.699 1.00 57.34 71 SER A C 1
ATOM 550 O O . SER A 1 71 ? 21.679 -17.354 -10.918 1.00 57.34 71 SER A O 1
ATOM 552 N N . GLU A 1 72 ? 19.493 -17.630 -11.371 1.00 60.81 72 GLU A N 1
ATOM 553 C CA . GLU A 1 72 ? 18.974 -17.185 -10.078 1.00 60.81 72 GLU A CA 1
ATOM 554 C C . GLU A 1 72 ? 19.424 -18.139 -8.948 1.00 60.81 72 GLU A C 1
ATOM 556 O O . GLU A 1 72 ? 19.019 -19.303 -8.948 1.00 60.81 72 GLU A O 1
ATOM 561 N N . PRO A 1 73 ? 20.269 -17.702 -7.990 1.00 62.84 73 PRO A N 1
ATOM 562 C CA . PRO A 1 73 ? 20.757 -18.580 -6.924 1.00 62.84 73 PRO A CA 1
ATOM 563 C C . PRO A 1 73 ? 19.667 -18.931 -5.898 1.00 62.84 73 PRO A C 1
ATOM 565 O O . PRO A 1 73 ? 19.716 -20.008 -5.309 1.00 62.84 73 PRO A O 1
ATOM 568 N N . PHE A 1 74 ? 18.669 -18.057 -5.704 1.00 61.16 74 PHE A N 1
ATOM 569 C CA . PHE A 1 74 ? 17.502 -18.287 -4.843 1.00 61.16 74 PHE A CA 1
ATOM 570 C C . PHE A 1 74 ? 16.258 -17.591 -5.415 1.00 61.16 74 PHE A C 1
ATOM 572 O O . PHE A 1 74 ? 16.387 -16.470 -5.918 1.00 61.16 74 PHE A O 1
ATOM 579 N N . PRO A 1 75 ? 15.054 -18.184 -5.298 1.00 60.25 75 PRO A N 1
ATOM 580 C CA . PRO A 1 75 ? 13.821 -17.555 -5.766 1.00 60.25 75 PRO A CA 1
ATOM 581 C C . PRO A 1 75 ? 13.601 -16.212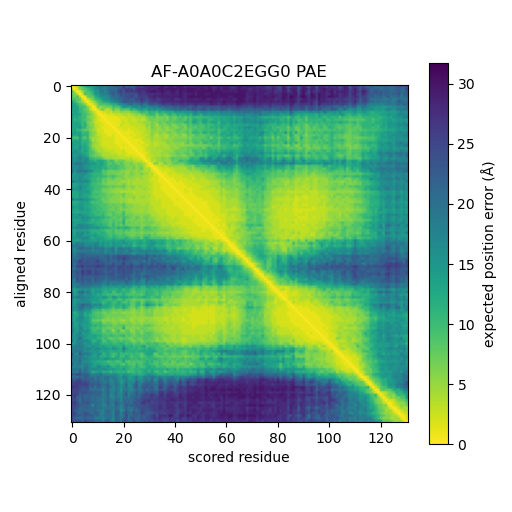 -5.051 1.00 60.25 75 PRO A C 1
ATOM 583 O O . PRO A 1 75 ? 13.459 -16.173 -3.829 1.00 60.25 75 PRO A O 1
ATOM 586 N N . GLY A 1 76 ? 13.603 -15.112 -5.812 1.00 65.12 76 GLY A N 1
ATOM 587 C CA . GLY A 1 76 ? 13.421 -13.750 -5.295 1.00 65.12 76 GLY A CA 1
ATOM 588 C C . GLY A 1 76 ? 14.716 -12.953 -5.103 1.00 65.12 76 GLY A C 1
ATOM 589 O O . GLY A 1 76 ? 14.649 -11.770 -4.774 1.00 65.12 76 GLY A O 1
ATOM 590 N N . SER A 1 77 ? 15.890 -13.545 -5.351 1.00 62.31 77 SER A N 1
ATOM 591 C CA . SER A 1 77 ? 17.172 -12.816 -5.326 1.00 62.31 77 SER A CA 1
ATOM 592 C C . SER A 1 77 ? 17.302 -11.782 -6.456 1.00 62.31 77 SER A C 1
ATOM 594 O O . SER A 1 77 ? 18.066 -10.825 -6.334 1.00 62.31 77 SER A O 1
ATOM 596 N N . ALA A 1 78 ? 16.497 -11.921 -7.512 1.00 66.12 78 ALA A N 1
ATOM 597 C CA . ALA A 1 78 ? 16.335 -10.946 -8.583 1.00 66.12 78 ALA A CA 1
ATOM 598 C C . ALA A 1 78 ? 15.442 -9.740 -8.230 1.00 66.12 78 ALA A C 1
ATOM 600 O O . ALA A 1 78 ? 15.279 -8.841 -9.061 1.00 66.12 78 ALA A O 1
ATOM 601 N N . TYR A 1 79 ? 14.814 -9.705 -7.047 1.00 70.25 79 TYR A N 1
ATOM 602 C CA . TYR A 1 79 ? 13.936 -8.602 -6.655 1.00 70.25 79 TYR A CA 1
ATOM 603 C C . TYR A 1 79 ? 14.736 -7.471 -5.998 1.00 70.25 79 TYR A C 1
ATOM 605 O O . TYR A 1 79 ? 15.045 -7.502 -4.805 1.00 70.25 79 TYR A O 1
ATOM 613 N N . ILE A 1 80 ? 15.049 -6.427 -6.770 1.00 80.06 80 ILE A N 1
ATOM 614 C CA . ILE A 1 80 ? 15.693 -5.225 -6.233 1.00 80.06 80 ILE A CA 1
ATOM 615 C C . ILE A 1 80 ? 14.626 -4.243 -5.746 1.00 80.06 80 ILE A C 1
ATOM 617 O O . ILE A 1 80 ? 13.995 -3.539 -6.538 1.00 80.06 80 ILE A O 1
ATOM 621 N N . LEU A 1 81 ? 14.477 -4.147 -4.420 1.00 81.31 81 LEU A N 1
ATOM 622 C CA . LEU A 1 81 ? 13.539 -3.240 -3.738 1.00 81.31 81 LEU A CA 1
ATOM 623 C C . LEU A 1 81 ? 13.615 -1.796 -4.258 1.00 81.31 81 LEU A C 1
ATOM 625 O O . LEU A 1 81 ? 12.588 -1.139 -4.410 1.00 81.31 81 LEU A O 1
ATOM 629 N N . ALA A 1 82 ? 14.818 -1.306 -4.565 1.00 81.50 82 ALA A N 1
ATOM 630 C CA . ALA A 1 82 ? 15.015 0.050 -5.069 1.00 81.50 82 ALA A CA 1
ATOM 631 C C . ALA A 1 82 ? 14.398 0.276 -6.463 1.00 81.50 82 ALA A C 1
ATOM 633 O O . ALA A 1 82 ? 13.864 1.348 -6.721 1.00 81.50 82 ALA A O 1
ATOM 634 N N . PHE A 1 83 ? 14.436 -0.719 -7.353 1.00 80.12 83 PHE A N 1
ATOM 635 C CA . PHE A 1 83 ? 13.977 -0.564 -8.740 1.00 80.12 83 PHE A CA 1
ATOM 636 C C . PHE A 1 83 ? 12.556 -1.062 -8.981 1.00 80.12 83 PHE A C 1
ATOM 638 O O . PHE A 1 83 ? 11.927 -0.609 -9.929 1.00 80.12 83 PHE A O 1
ATOM 645 N N . ARG A 1 84 ? 12.035 -1.956 -8.137 1.00 80.50 84 ARG A N 1
ATOM 646 C CA . ARG A 1 84 ? 10.649 -2.445 -8.239 1.00 80.50 84 ARG A CA 1
ATOM 647 C C . ARG A 1 84 ? 9.745 -1.870 -7.153 1.00 80.50 84 ARG A C 1
ATOM 649 O O . ARG A 1 84 ? 8.655 -1.383 -7.433 1.00 80.50 84 ARG A O 1
ATOM 656 N N . GLY A 1 85 ? 10.236 -1.833 -5.915 1.00 85.75 85 GLY A N 1
ATOM 657 C CA . GLY A 1 85 ? 9.482 -1.330 -4.767 1.00 85.75 85 GLY A CA 1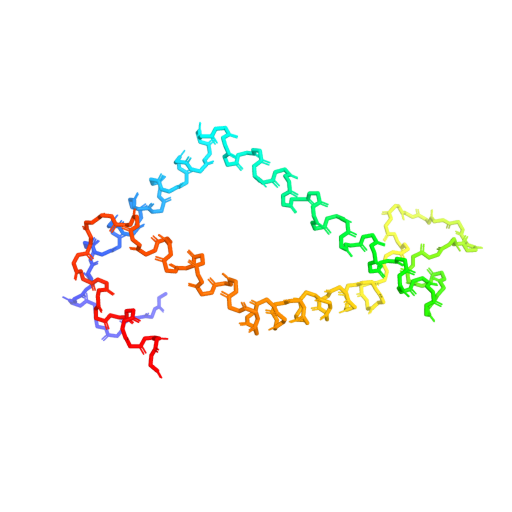
ATOM 658 C C . GLY A 1 85 ? 9.278 0.187 -4.793 1.00 85.75 85 GLY A C 1
ATOM 659 O O . GLY A 1 85 ? 8.152 0.650 -4.608 1.00 85.75 85 GLY A O 1
ATOM 660 N N . LEU A 1 86 ? 10.330 0.978 -5.053 1.00 90.44 86 LEU A N 1
ATOM 661 C CA . LEU A 1 86 ? 10.201 2.446 -5.061 1.00 90.44 86 LEU A CA 1
ATOM 662 C C . LEU A 1 86 ? 9.228 2.954 -6.142 1.00 90.44 86 LEU A C 1
ATOM 664 O O . LEU A 1 86 ? 8.370 3.774 -5.803 1.00 90.44 86 LEU A O 1
ATOM 668 N N . PRO A 1 87 ? 9.276 2.478 -7.404 1.00 88.94 87 PRO A N 1
ATOM 669 C CA . PRO A 1 87 ? 8.329 2.922 -8.429 1.00 88.94 87 PRO A CA 1
ATOM 670 C C . PRO A 1 87 ? 6.879 2.547 -8.122 1.00 88.94 87 PRO A C 1
ATOM 672 O O . PRO A 1 87 ? 5.982 3.343 -8.392 1.00 88.94 87 PRO A O 1
ATOM 675 N N . LEU A 1 88 ? 6.640 1.393 -7.491 1.00 91.81 88 LEU A N 1
ATOM 676 C CA . LEU A 1 88 ? 5.298 0.992 -7.073 1.00 91.81 88 LEU A CA 1
ATOM 677 C C . LEU A 1 88 ? 4.743 1.947 -6.010 1.00 91.81 88 LEU A C 1
ATOM 679 O O . LEU A 1 88 ? 3.610 2.411 -6.131 1.00 91.81 88 LEU A O 1
ATOM 683 N N . VAL A 1 89 ? 5.545 2.320 -5.008 1.00 92.12 89 VAL A N 1
ATOM 684 C CA . VAL A 1 89 ? 5.136 3.311 -3.994 1.00 92.12 89 VAL A CA 1
ATOM 685 C C . VAL A 1 89 ? 4.828 4.671 -4.634 1.00 92.12 89 VAL A C 1
ATOM 687 O O . VAL A 1 89 ? 3.835 5.313 -4.269 1.00 92.12 89 VAL A O 1
ATOM 690 N N . LEU A 1 90 ? 5.629 5.099 -5.617 1.00 92.62 90 LEU A N 1
ATOM 691 C CA . LEU A 1 90 ? 5.370 6.321 -6.386 1.00 92.62 90 LEU A CA 1
ATOM 692 C C . LEU A 1 90 ? 4.052 6.232 -7.170 1.00 92.62 90 LEU A C 1
ATOM 694 O O . LEU A 1 90 ? 3.250 7.167 -7.111 1.00 92.62 90 LEU A O 1
ATOM 698 N N . LEU A 1 91 ? 3.785 5.104 -7.835 1.00 93.00 91 LEU A N 1
ATOM 699 C CA . LEU A 1 91 ? 2.541 4.871 -8.570 1.00 93.00 91 LEU A CA 1
ATOM 700 C C . LEU A 1 91 ? 1.318 4.934 -7.646 1.00 93.00 91 LEU A C 1
ATOM 702 O O . LEU A 1 91 ? 0.356 5.638 -7.947 1.00 93.00 91 LEU A O 1
ATOM 706 N N . ILE A 1 92 ? 1.359 4.242 -6.502 1.00 92.56 92 ILE A N 1
ATOM 707 C CA . ILE A 1 92 ? 0.257 4.235 -5.529 1.00 92.56 92 ILE A CA 1
ATOM 708 C C . ILE A 1 92 ? 0.010 5.642 -4.972 1.00 92.56 92 ILE A C 1
ATOM 710 O O . ILE A 1 92 ? -1.142 6.052 -4.816 1.00 92.56 92 ILE A O 1
ATOM 714 N N . SER A 1 93 ? 1.071 6.41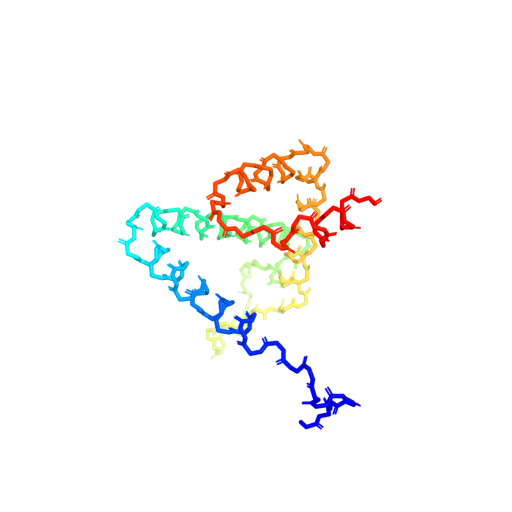4 -4.732 1.00 92.50 93 SER A N 1
ATOM 715 C CA . SER A 1 93 ? 0.959 7.802 -4.269 1.00 92.50 93 SER A CA 1
ATOM 716 C C . SER A 1 93 ? 0.305 8.705 -5.323 1.00 92.50 93 SER A C 1
ATOM 718 O O . SER A 1 93 ? -0.603 9.477 -5.003 1.00 92.50 93 SER A O 1
ATOM 720 N N . ALA A 1 94 ? 0.706 8.571 -6.591 1.00 93.56 94 ALA A N 1
ATOM 721 C CA . ALA A 1 94 ? 0.116 9.308 -7.706 1.00 93.56 94 ALA A CA 1
ATOM 722 C C . ALA A 1 94 ? -1.356 8.926 -7.937 1.00 93.56 94 ALA A C 1
ATOM 724 O O . ALA A 1 94 ? -2.206 9.805 -8.079 1.00 93.56 94 ALA A O 1
ATOM 725 N N . LEU A 1 95 ? -1.677 7.628 -7.897 1.00 92.19 95 LEU A N 1
ATOM 726 C CA . LEU A 1 95 ? -3.049 7.127 -7.993 1.00 92.19 95 LEU A CA 1
ATOM 727 C C . LEU A 1 95 ? -3.924 7.639 -6.851 1.00 92.19 95 LEU A C 1
ATOM 729 O O . LEU A 1 95 ? -5.053 8.057 -7.096 1.00 92.19 95 LEU A O 1
ATOM 733 N N . SER A 1 96 ? -3.407 7.650 -5.620 1.00 89.25 96 SER A N 1
ATOM 734 C CA . SER A 1 96 ? -4.114 8.211 -4.468 1.00 89.25 96 SER A CA 1
ATOM 735 C C . SER A 1 96 ? -4.449 9.686 -4.704 1.00 89.25 96 SER A C 1
ATOM 737 O O . SER A 1 96 ? -5.615 10.075 -4.609 1.00 89.25 96 SER A O 1
ATOM 739 N N . SER A 1 97 ? -3.464 10.493 -5.119 1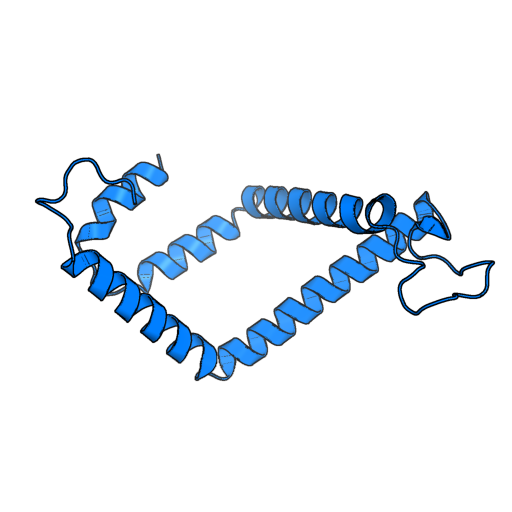.00 90.94 97 SER A N 1
ATOM 740 C CA . SER A 1 97 ? -3.667 11.912 -5.444 1.00 90.94 97 SER A CA 1
ATOM 741 C C . SER A 1 97 ? -4.706 12.118 -6.555 1.00 90.94 97 SER A C 1
ATOM 743 O O . SER A 1 97 ? -5.624 12.931 -6.413 1.00 90.94 97 SER A O 1
ATOM 745 N N . LEU A 1 98 ? -4.639 11.315 -7.621 1.00 91.25 98 LEU A N 1
ATOM 746 C CA . LEU A 1 98 ? -5.601 11.351 -8.722 1.00 91.25 98 LEU A CA 1
ATOM 747 C C . LEU A 1 98 ? -7.026 11.005 -8.253 1.00 91.25 98 LEU A C 1
ATOM 749 O O . LEU A 1 98 ? -7.992 11.677 -8.620 1.00 91.25 98 LEU A O 1
ATOM 753 N N . LEU A 1 99 ? -7.166 9.991 -7.397 1.00 85.81 99 LEU A N 1
ATOM 754 C CA . LEU A 1 99 ? -8.458 9.533 -6.887 1.00 85.81 99 LEU A CA 1
ATOM 755 C C . LEU A 1 99 ? -9.086 10.538 -5.902 1.00 85.81 99 LEU A C 1
ATOM 757 O O . LEU A 1 99 ? -10.316 10.682 -5.850 1.00 85.81 99 LEU A O 1
ATOM 761 N N . PHE A 1 100 ? -8.250 11.274 -5.162 1.00 82.06 100 PHE A N 1
ATOM 762 C CA . PHE A 1 100 ? -8.662 12.432 -4.368 1.00 82.06 100 PHE A CA 1
ATOM 763 C C . PHE A 1 100 ? -9.107 13.602 -5.250 1.00 82.06 100 PHE A C 1
ATOM 765 O O . PHE A 1 100 ? -10.164 14.181 -4.984 1.00 82.06 100 PHE A O 1
ATOM 772 N N . TYR A 1 101 ? -8.365 13.909 -6.318 1.00 85.00 101 TYR A N 1
ATOM 773 C CA . TYR A 1 101 ? -8.727 14.961 -7.272 1.00 85.00 101 TYR A CA 1
ATOM 774 C C . TYR A 1 101 ? -10.090 14.687 -7.929 1.00 85.00 101 TYR A C 1
ATOM 776 O O . TYR A 1 101 ? -10.943 15.572 -8.000 1.00 85.00 101 TYR A O 1
ATOM 784 N N . TRP A 1 102 ? -10.362 13.432 -8.298 1.00 86.25 102 TRP A N 1
ATOM 785 C CA . TRP A 1 102 ? -11.663 12.999 -8.829 1.00 86.25 102 TRP A CA 1
ATOM 786 C C . TRP A 1 102 ? -12.797 12.921 -7.793 1.00 86.25 102 TRP A C 1
ATOM 788 O O . TRP A 1 102 ? -13.939 12.601 -8.139 1.00 86.25 102 TRP A O 1
ATOM 798 N N . ARG A 1 103 ? -12.527 13.231 -6.517 1.00 78.88 103 ARG A N 1
ATOM 799 C CA . ARG A 1 103 ? -13.495 13.146 -5.411 1.00 78.88 103 ARG A CA 1
ATOM 800 C C . ARG A 1 103 ? -14.177 11.773 -5.293 1.00 78.88 103 ARG A C 1
ATOM 802 O O . ARG A 1 103 ? -15.312 11.687 -4.818 1.00 78.88 103 ARG A O 1
ATOM 809 N N . VAL A 1 104 ? -13.508 10.689 -5.685 1.00 80.81 104 VAL A N 1
ATOM 810 C CA . VAL A 1 104 ? -14.042 9.327 -5.504 1.00 80.81 104 VAL A CA 1
ATOM 811 C C . VAL A 1 104 ? -13.945 8.919 -4.033 1.00 80.81 104 VAL A C 1
ATOM 813 O O . VAL A 1 104 ? -14.943 8.500 -3.448 1.00 80.81 104 VAL A O 1
ATOM 816 N N . LEU A 1 105 ? -12.789 9.147 -3.395 1.00 71.94 105 LEU A N 1
ATOM 817 C CA . LEU A 1 105 ? -12.582 8.839 -1.972 1.00 71.94 105 LEU A CA 1
ATOM 818 C C . LEU A 1 105 ? -13.575 9.561 -1.038 1.00 71.94 105 LEU A C 1
ATOM 820 O O . LEU A 1 105 ? -14.220 8.887 -0.234 1.00 71.94 105 LEU A O 1
ATOM 824 N N . PRO A 1 106 ? -13.782 10.891 -1.151 1.00 71.50 106 PRO A N 1
ATOM 825 C CA . PRO A 1 106 ? -14.754 11.606 -0.326 1.00 71.50 106 PRO A CA 1
ATOM 826 C C . PRO A 1 106 ? -16.185 11.065 -0.435 1.00 71.50 106 PRO A C 1
ATOM 828 O O . PRO A 1 106 ? -16.895 11.056 0.567 1.00 71.50 106 PRO A O 1
ATOM 831 N N . ARG A 1 107 ? -16.614 10.589 -1.614 1.00 75.38 107 ARG A N 1
ATOM 832 C CA . ARG A 1 107 ? -17.957 10.009 -1.792 1.00 75.38 107 ARG A CA 1
ATOM 833 C C . ARG A 1 107 ? -18.116 8.681 -1.057 1.00 75.38 107 ARG A C 1
ATOM 835 O O . ARG A 1 107 ? -19.142 8.469 -0.419 1.00 75.38 107 ARG A O 1
ATOM 842 N N . ILE A 1 108 ? -17.099 7.822 -1.098 1.00 76.25 108 ILE A N 1
ATOM 843 C CA . ILE A 1 108 ? -17.109 6.538 -0.380 1.00 76.25 108 ILE A CA 1
ATOM 844 C C . ILE A 1 108 ? -17.103 6.778 1.136 1.00 76.25 108 ILE A C 1
ATOM 846 O O . ILE A 1 108 ? -17.889 6.172 1.862 1.00 76.25 108 ILE A O 1
ATOM 850 N N . VAL A 1 109 ? -16.273 7.712 1.617 1.00 71.56 109 VAL A N 1
ATOM 851 C CA . VAL A 1 109 ? -16.191 8.058 3.047 1.00 71.56 109 VAL A CA 1
ATOM 852 C C . VAL A 1 109 ? -17.508 8.651 3.560 1.00 71.56 109 VAL A C 1
ATOM 854 O O . VAL A 1 109 ? -17.972 8.275 4.636 1.00 71.56 109 VAL A O 1
ATOM 857 N N . GLN A 1 110 ? -18.153 9.529 2.784 1.00 69.31 110 GLN A N 1
ATOM 858 C CA . GLN A 1 110 ? -19.479 10.061 3.123 1.00 69.31 110 GLN A CA 1
ATOM 859 C C . GLN A 1 110 ? -20.552 8.963 3.139 1.00 69.31 110 GLN A C 1
ATOM 861 O O . GLN A 1 110 ? -21.393 8.959 4.037 1.00 69.31 110 GLN A O 1
ATOM 866 N N . GLY A 1 111 ? -20.483 8.001 2.212 1.00 70.50 111 GLY A N 1
ATOM 867 C CA . GLY A 1 111 ? -21.348 6.820 2.208 1.00 70.50 111 GLY A CA 1
ATOM 868 C C . GLY A 1 111 ? -21.192 5.969 3.472 1.00 70.50 111 GLY A C 1
ATOM 869 O O . GLY A 1 111 ? -22.185 5.664 4.127 1.00 70.50 111 GLY A O 1
ATOM 870 N N . CYS A 1 112 ? -19.955 5.667 3.880 1.00 63.09 112 CYS A N 1
ATOM 871 C CA . CYS A 1 112 ? -19.686 4.923 5.117 1.00 63.09 112 CYS A CA 1
ATOM 872 C C . CYS A 1 112 ? -20.141 5.669 6.383 1.00 63.09 112 CYS A C 1
ATOM 874 O O . CYS A 1 112 ? -20.577 5.027 7.339 1.00 63.09 112 CYS A O 1
ATOM 876 N N . SER A 1 113 ? -20.073 7.005 6.390 1.00 60.66 113 SER A N 1
ATOM 877 C CA . SER A 1 113 ? -20.520 7.841 7.515 1.00 60.66 113 SER A CA 1
ATOM 878 C C . SER A 1 113 ? -22.031 7.732 7.771 1.00 60.66 113 SER A C 1
ATOM 880 O O . SER A 1 113 ? -22.476 7.782 8.916 1.00 60.66 113 SER A O 1
ATOM 882 N N . VAL A 1 114 ? -22.829 7.518 6.718 1.00 56.66 114 VAL A N 1
ATOM 883 C CA . VAL A 1 114 ? -24.291 7.359 6.816 1.00 56.66 114 VAL A CA 1
ATOM 884 C C . VAL A 1 114 ? -24.698 6.033 7.466 1.00 56.66 114 VAL A C 1
ATOM 886 O O . VAL A 1 114 ? -25.682 5.983 8.199 1.00 56.66 114 VAL A O 1
ATOM 889 N N . SER A 1 115 ? -23.940 4.961 7.238 1.00 52.47 115 SER A N 1
ATOM 890 C CA . SER A 1 115 ? -24.260 3.606 7.708 1.00 52.47 115 SER A CA 1
ATOM 891 C C . SER A 1 115 ? -23.700 3.259 9.092 1.00 52.47 115 SER A C 1
ATOM 893 O O . SER A 1 115 ? -23.730 2.092 9.474 1.00 52.47 115 SER A O 1
ATOM 895 N N . ALA A 1 116 ? -23.207 4.238 9.858 1.00 50.38 116 ALA A N 1
ATOM 896 C CA . ALA A 1 116 ? -22.827 4.060 11.258 1.00 50.38 116 ALA A CA 1
ATOM 897 C C . ALA A 1 116 ? -23.980 4.493 12.187 1.00 50.38 116 ALA A C 1
ATOM 899 O O . ALA A 1 116 ? -23.980 5.626 12.681 1.00 50.38 116 ALA A O 1
ATOM 900 N N . PRO A 1 117 ? -24.987 3.638 12.453 1.00 53.53 117 PRO A N 1
ATOM 901 C CA . PRO A 1 117 ? -25.945 3.941 13.494 1.00 53.53 117 PRO A CA 1
ATOM 902 C C . PRO A 1 117 ? -25.235 3.842 14.856 1.00 53.53 117 PRO A C 1
ATOM 904 O O . PRO A 1 117 ? -24.496 2.895 15.127 1.00 53.53 117 PRO A O 1
ATOM 907 N N . SER A 1 118 ? -25.512 4.821 15.723 1.00 51.81 118 SER A N 1
ATOM 908 C CA . SER A 1 118 ? -25.481 4.692 17.194 1.00 51.81 118 SER A CA 1
ATOM 909 C C . SER A 1 118 ? -24.274 5.186 18.014 1.00 51.81 118 SER A C 1
ATOM 911 O O . SER A 1 118 ? -24.176 4.797 19.175 1.00 51.81 118 SER A O 1
ATOM 913 N N . ILE A 1 119 ? -23.412 6.106 17.548 1.00 50.44 119 ILE A N 1
ATOM 914 C CA . ILE A 1 119 ? -22.394 6.713 18.448 1.00 50.44 119 ILE A CA 1
ATOM 915 C C . ILE A 1 119 ? -22.451 8.257 18.443 1.00 50.44 119 ILE A C 1
ATOM 917 O O . ILE A 1 119 ? -21.766 8.907 17.651 1.00 50.44 119 ILE A O 1
ATOM 921 N N . PRO A 1 120 ? -23.225 8.880 19.360 1.00 53.22 120 PRO A N 1
ATOM 922 C CA . PRO A 1 120 ? -23.388 10.338 19.452 1.00 53.22 120 PRO A CA 1
ATOM 923 C C . PRO A 1 120 ? -22.099 11.131 19.741 1.00 53.22 120 PRO A C 1
ATOM 925 O O . PRO A 1 120 ? -22.066 12.335 19.499 1.00 53.22 120 PRO A O 1
ATOM 928 N N . SER A 1 121 ? -21.029 10.501 20.247 1.00 52.31 121 SER A N 1
ATOM 929 C CA . SER A 1 121 ? -19.816 11.214 20.688 1.00 52.31 121 SER A CA 1
ATOM 930 C C . SER A 1 121 ? -18.750 11.427 19.607 1.00 52.31 121 SER A C 1
ATOM 932 O O . SER A 1 121 ? -17.750 12.082 19.886 1.00 52.31 121 SER A O 1
ATOM 934 N N . LEU A 1 122 ? -18.923 10.888 18.393 1.00 53.12 122 LEU A N 1
ATOM 935 C CA . LEU A 1 122 ? -17.958 11.055 17.291 1.00 53.12 122 LEU A CA 1
ATOM 936 C C . LEU A 1 122 ? -18.240 12.291 16.418 1.00 53.12 122 LEU A C 1
ATOM 938 O O . LEU A 1 122 ? -17.415 12.676 15.589 1.00 53.12 122 LEU A O 1
ATOM 942 N N . ARG A 1 123 ? -19.397 12.937 16.617 1.00 50.94 123 ARG A N 1
ATOM 943 C CA . ARG A 1 123 ? -19.849 14.088 15.822 1.00 50.94 123 ARG A CA 1
ATOM 944 C C . ARG A 1 123 ? -18.962 15.323 16.006 1.00 50.94 123 ARG A C 1
ATOM 946 O O . ARG A 1 123 ? -18.830 16.105 15.076 1.00 50.94 123 ARG A O 1
ATOM 953 N N . SER A 1 124 ? -18.340 15.489 17.172 1.00 50.34 124 SER A N 1
ATOM 954 C CA . SER A 1 124 ? -17.474 16.631 17.495 1.00 50.34 124 SER A CA 1
ATOM 955 C C . SER A 1 124 ? -16.026 16.449 17.026 1.00 50.34 124 SER A C 1
ATOM 957 O O . SER A 1 124 ? -15.404 17.424 16.621 1.00 50.34 124 SER A O 1
ATOM 959 N N . SER A 1 125 ? -15.493 15.222 17.008 1.00 51.41 125 SER A N 1
ATOM 960 C CA . SER A 1 125 ? -14.111 14.961 16.565 1.00 51.41 125 SER A CA 1
ATOM 961 C C . SER A 1 125 ? -13.975 14.857 15.043 1.00 51.41 125 SER A C 1
ATOM 963 O O . SER A 1 125 ? -12.993 15.338 14.485 1.00 51.41 125 SER A O 1
ATOM 965 N N . VAL A 1 126 ? -14.969 14.290 14.348 1.00 52.69 126 VAL A N 1
ATOM 966 C CA . VAL A 1 126 ? -14.941 14.179 12.876 1.00 52.69 126 VAL A CA 1
ATOM 967 C C . VAL A 1 126 ? -15.191 15.535 12.203 1.00 52.69 126 VAL A C 1
ATOM 969 O O . VAL A 1 126 ? -14.588 15.826 11.174 1.00 52.69 126 VAL A O 1
ATOM 972 N N . LEU A 1 127 ? -15.998 16.413 12.814 1.00 50.44 127 LEU A N 1
ATOM 973 C CA . LEU A 1 127 ? -16.247 17.768 12.302 1.00 50.44 127 LEU A CA 1
ATOM 974 C C . LEU A 1 127 ? -15.014 18.687 12.412 1.00 50.44 127 LEU A C 1
ATOM 976 O O . LEU A 1 127 ? -14.891 19.629 11.638 1.00 50.44 127 LEU A O 1
ATOM 980 N N . ILE A 1 128 ? -14.086 18.391 13.331 1.00 52.19 128 ILE A N 1
ATOM 981 C CA . ILE A 1 128 ? -12.790 19.082 13.458 1.00 52.19 128 ILE A CA 1
ATOM 982 C C . ILE A 1 128 ? -11.780 18.603 12.403 1.00 52.19 128 ILE A C 1
ATOM 984 O O . ILE A 1 128 ? -10.892 19.357 12.037 1.00 52.19 128 ILE A O 1
ATOM 988 N N . CYS A 1 129 ? -11.915 17.378 11.887 1.00 42.28 129 CYS A N 1
ATOM 989 C CA . CYS A 1 129 ? -10.972 16.805 10.917 1.00 42.28 129 CYS A CA 1
ATOM 990 C C . CYS A 1 129 ? -11.345 17.101 9.446 1.00 42.28 129 CYS A C 1
ATOM 992 O O . CYS A 1 129 ? -10.569 16.813 8.542 1.00 42.28 129 CYS A O 1
ATOM 994 N N . ILE A 1 130 ? -12.537 17.661 9.202 1.00 50.25 130 ILE A N 1
ATOM 995 C CA . ILE A 1 130 ? -13.073 17.994 7.864 1.00 50.25 130 ILE A CA 1
ATOM 996 C C . ILE A 1 130 ? -13.019 19.511 7.563 1.00 50.25 130 ILE A C 1
ATOM 998 O O . ILE A 1 130 ? -13.385 19.934 6.466 1.00 50.25 130 ILE A O 1
ATOM 1002 N N . ARG A 1 131 ? -12.539 20.334 8.502 1.00 42.62 131 ARG A N 1
ATOM 1003 C CA . ARG A 1 131 ? -12.271 21.764 8.298 1.00 42.62 131 ARG A CA 1
ATOM 1004 C C . ARG A 1 131 ? -10.772 22.009 8.212 1.00 42.62 131 ARG A C 1
ATOM 1006 O O . ARG A 1 131 ? -10.397 22.878 7.399 1.00 42.62 131 ARG A O 1
#

Foldseek 3Di:
DDDDDPPDDPVVVVVVVVVVVVVVVCVCVVDVVNVVVVVVVVVVLVVLLVVLLVVLCVVPNQLRNHDDPDDDPDVCPSPDCVSRVVSSVVVVVVVVVVCVVVCVVVVVVVVVVVPDPDDPPCPVVVVVVVD

InterPro domains:
  IPR002668 Concentrative nucleoside transporter N-terminal domain [PF01773] (2-63)
  IPR008276 Concentrative nucleoside transporter [PTHR10590] (2-112)

pLDDT: mean 74.62, std 14.74, range [42.28, 93.94]

Organism: NCBI:txid1121915

Solvent-accessible surface area (backbone atoms only — not comparable to full-atom values): 7774 Å² total; per-residue (Å²): 144,86,76,97,63,80,87,71,68,59,60,68,58,53,52,52,51,52,51,49,52,51,51,50,52,49,53,50,69,71,36,67,67,47,52,54,50,50,53,51,51,50,51,51,53,53,51,50,49,54,53,40,31,54,52,27,20,71,76,54,32,49,57,13,64,33,81,67,96,62,85,77,91,46,97,68,74,75,63,42,57,76,47,45,48,50,55,44,55,51,48,53,52,51,51,51,53,51,40,52,73,70,46,53,55,62,52,54,54,55,54,57,61,71,72,58,84,86,65,86,79,53,63,68,61,54,59,63,76,77,109

Mean predicted aligned error: 12.64 Å